Protein AF-A0A2M7H766-F1 (afdb_monomer_lite)

Secondary structure (DSSP, 8-state):
-HHHHHHHHHHHHTT-SEEE---TTBS-HHHHHHHHHHHHHHHHH-SSSSEEEEEEES-EEEESSSEEEESS-HHHHHHHHHHHHHHHHHHS--------TT-SSEEEEHHHHTT----SGGGHHHHHHHHHHHHHSSSSPPS-HHHHHH--EEEEEEESS---B----

Radius of gyration: 16.27 Å; chains: 1; bounding box: 44×31×42 Å

Foldseek 3Di:
DVVVVVQLVVCVVVVHQKDWFDDPQFPDVVQVVQLVVQQVVLVVVDQFSWEKEFEQECFAWDDDVHTDTDRDDPVLVVQQCVLQVVVCVVPVDRDSPRNRLQRSTMMTGSVNVVVADADDDSCRSNSRSVCCCAAQVPPDPHPDPSCNVRDYHYHYDYDPDGGYGDDDD

Sequence (169 aa):
SEAMVIGLLMAKVAKKEYVGFVDADNYFPGAVLEYVRNYAAGFSLAWSPYSMVRILWHYKPKISGGIYFKKWGRVSETTNKCLNDLIFSKTDFETDVIKTGNAGEHAISMKLAELLPYASGYAVEPGELVYLFESFSGILPEIDHEAVEKGIDLFQIETRNPHMHEERG

pLDDT: mean 90.68, std 10.85, range [50.31, 98.81]

Structure (mmCIF, N/CA/C/O backbone):
data_AF-A0A2M7H766-F1
#
_entry.id   AF-A0A2M7H766-F1
#
loop_
_atom_site.group_PDB
_atom_site.id
_atom_site.type_symbol
_atom_site.label_atom_id
_atom_site.label_alt_id
_atom_site.label_comp_id
_atom_site.label_asym_id
_atom_site.label_entity_id
_atom_site.label_seq_id
_atom_site.pdbx_PDB_ins_code
_atom_site.Cartn_x
_atom_site.Cartn_y
_atom_site.Cartn_z
_atom_site.occupancy
_atom_site.B_iso_or_equiv
_atom_site.auth_seq_id
_atom_site.auth_comp_id
_atom_site.auth_asym_id
_atom_site.auth_atom_id
_atom_site.pdbx_PDB_model_num
ATOM 1 N N . SER A 1 1 ? -1.859 -13.620 5.214 1.00 82.25 1 SER A N 1
ATOM 2 C CA . SER A 1 1 ? -1.288 -13.173 3.923 1.00 82.25 1 SER A CA 1
ATOM 3 C C . SER A 1 1 ? -1.388 -14.238 2.835 1.00 82.25 1 SER A C 1
ATOM 5 O O . SER A 1 1 ? -1.444 -13.915 1.658 1.00 82.25 1 SER A O 1
ATOM 7 N N . GLU A 1 2 ? -1.497 -15.510 3.197 1.00 91.94 2 GLU A N 1
ATOM 8 C CA . GLU A 1 2 ? -1.657 -16.669 2.319 1.00 91.94 2 GLU A CA 1
ATOM 9 C C . GLU A 1 2 ? -2.838 -16.503 1.350 1.00 91.94 2 GLU A C 1
ATOM 11 O O . GLU A 1 2 ? -2.703 -16.728 0.150 1.00 91.94 2 GLU A O 1
ATOM 16 N N . ALA A 1 3 ? -3.981 -16.019 1.849 1.00 91.06 3 ALA A N 1
ATOM 17 C CA . ALA A 1 3 ? -5.142 -15.712 1.016 1.00 91.06 3 ALA A CA 1
ATOM 18 C C . ALA A 1 3 ? -4.880 -14.565 0.021 1.00 91.06 3 ALA A C 1
ATOM 20 O O . ALA A 1 3 ? -5.377 -14.617 -1.102 1.00 91.06 3 ALA A O 1
ATOM 21 N N . MET A 1 4 ? -4.071 -13.564 0.397 1.00 93.38 4 MET A N 1
ATOM 22 C CA . MET A 1 4 ? -3.684 -12.478 -0.512 1.00 93.38 4 MET A CA 1
ATOM 23 C C . MET A 1 4 ? -2.826 -13.014 -1.656 1.00 93.38 4 MET A C 1
ATOM 25 O O . MET A 1 4 ? -3.080 -12.673 -2.806 1.00 93.38 4 MET A O 1
ATOM 29 N N . VAL A 1 5 ? -1.878 -13.914 -1.364 1.00 94.94 5 VAL A N 1
ATOM 30 C CA . VAL A 1 5 ? -1.047 -14.570 -2.388 1.00 94.94 5 VAL A CA 1
ATOM 31 C C . VAL A 1 5 ? -1.911 -15.383 -3.353 1.00 94.94 5 VAL A C 1
ATOM 33 O O . VAL A 1 5 ? -1.739 -15.284 -4.566 1.00 94.94 5 VAL A O 1
ATOM 36 N N . ILE A 1 6 ? -2.891 -16.140 -2.850 1.00 96.31 6 ILE A N 1
ATOM 37 C CA . ILE A 1 6 ? -3.844 -16.857 -3.712 1.00 96.31 6 ILE A CA 1
ATOM 38 C C . ILE A 1 6 ? -4.636 -15.864 -4.576 1.00 96.31 6 ILE A C 1
ATOM 40 O O . ILE A 1 6 ? -4.741 -16.057 -5.786 1.00 96.31 6 ILE A O 1
ATOM 44 N N . GLY A 1 7 ? -5.153 -14.783 -3.986 1.00 95.75 7 GLY A N 1
ATOM 45 C CA . GLY A 1 7 ? -5.869 -13.730 -4.712 1.00 95.75 7 GLY A CA 1
ATOM 46 C C . GLY A 1 7 ? -5.026 -13.089 -5.818 1.00 95.75 7 GLY A C 1
ATOM 47 O O . GLY A 1 7 ? -5.507 -12.915 -6.938 1.00 95.75 7 GLY A O 1
ATOM 48 N N . LEU A 1 8 ? -3.749 -12.825 -5.537 1.00 96.50 8 LEU A N 1
ATOM 49 C CA . LEU A 1 8 ? -2.778 -12.300 -6.492 1.00 96.50 8 LEU A CA 1
ATOM 50 C C . LEU A 1 8 ? -2.562 -13.259 -7.669 1.00 96.50 8 LEU A C 1
ATOM 52 O O . LEU A 1 8 ? -2.621 -12.847 -8.827 1.00 96.50 8 LEU A O 1
ATOM 56 N N . LEU A 1 9 ? -2.364 -14.551 -7.391 1.00 97.06 9 LEU A N 1
ATOM 57 C CA . LEU A 1 9 ? -2.204 -15.570 -8.431 1.00 97.06 9 LEU A CA 1
ATOM 58 C C . LEU A 1 9 ? -3.453 -15.670 -9.313 1.00 97.06 9 LEU A C 1
ATOM 60 O O . LEU A 1 9 ? -3.339 -15.751 -10.536 1.00 97.06 9 LEU A O 1
ATOM 64 N N . MET A 1 10 ? -4.646 -15.598 -8.718 1.00 97.88 10 MET A N 1
ATOM 65 C CA . MET A 1 10 ? -5.903 -15.585 -9.468 1.00 97.88 10 MET A CA 1
ATOM 66 C C . MET A 1 10 ? -6.031 -14.334 -10.349 1.00 97.88 10 MET A C 1
ATOM 68 O O . MET A 1 10 ? -6.421 -14.448 -11.514 1.00 97.88 10 MET A O 1
ATOM 72 N N . ALA A 1 11 ? -5.652 -13.156 -9.843 1.00 97.62 11 ALA A N 1
ATOM 73 C CA . ALA A 1 11 ? -5.624 -11.915 -10.620 1.00 97.62 11 ALA A CA 1
ATOM 74 C C . ALA A 1 11 ? -4.640 -12.002 -11.801 1.00 97.62 11 ALA A C 1
ATOM 76 O O . ALA A 1 11 ? -4.983 -11.611 -12.921 1.00 97.62 11 ALA A O 1
ATOM 77 N N . LYS A 1 12 ? -3.462 -12.601 -11.577 1.00 96.94 12 LYS A N 1
ATOM 78 C CA . LYS A 1 12 ? -2.448 -12.852 -12.610 1.00 96.94 12 LYS A CA 1
ATOM 79 C C . LYS A 1 12 ? -2.958 -13.794 -13.699 1.00 96.94 12 LYS A C 1
ATOM 81 O O . LYS A 1 12 ? -2.851 -13.478 -14.883 1.00 96.94 12 LYS A O 1
ATOM 86 N N . VAL A 1 13 ? -3.575 -14.919 -13.324 1.00 97.94 13 VAL A N 1
ATOM 87 C CA . VAL A 1 13 ? -4.190 -15.866 -14.278 1.00 97.94 13 VAL A CA 1
ATOM 88 C C . VAL A 1 13 ? -5.301 -15.187 -15.085 1.00 97.94 13 VAL A C 1
ATOM 90 O O . VAL A 1 13 ? -5.411 -15.398 -16.293 1.00 97.94 13 VAL A O 1
ATOM 93 N N . ALA A 1 14 ? -6.080 -14.313 -14.447 1.00 98.06 14 ALA A N 1
ATOM 94 C CA . ALA A 1 14 ? -7.112 -13.510 -15.095 1.00 98.06 14 ALA A CA 1
ATOM 95 C C . ALA A 1 14 ? -6.567 -12.307 -15.896 1.00 98.06 14 ALA A C 1
ATOM 97 O O . ALA A 1 14 ? -7.368 -11.519 -16.409 1.00 98.06 14 ALA A O 1
ATOM 98 N N . LYS A 1 15 ? -5.237 -12.164 -16.011 1.00 97.94 15 LYS A N 1
ATOM 99 C CA . LYS A 1 15 ? -4.534 -11.088 -16.730 1.00 97.94 15 LYS A CA 1
ATOM 100 C C . LYS A 1 15 ? -4.998 -9.692 -16.313 1.00 97.94 15 LYS A C 1
ATOM 102 O O . LYS A 1 15 ? -5.218 -8.823 -17.155 1.00 97.94 15 LYS A O 1
ATOM 107 N N . LYS A 1 16 ? -5.220 -9.493 -15.015 1.00 98.50 16 LYS A N 1
ATOM 108 C CA . LYS A 1 16 ? -5.497 -8.164 -14.464 1.00 98.50 16 LYS A CA 1
ATOM 109 C C . LYS A 1 16 ? -4.191 -7.400 -14.316 1.00 98.50 16 LYS A C 1
ATOM 111 O O . LYS A 1 16 ? -3.162 -8.001 -14.053 1.00 98.50 16 LYS A O 1
ATOM 116 N N . GLU A 1 17 ? -4.240 -6.088 -14.498 1.00 98.19 17 GLU A N 1
ATOM 117 C CA . GLU A 1 17 ? -3.072 -5.209 -14.337 1.00 98.19 17 GLU A CA 1
ATOM 118 C C . GLU A 1 17 ? -2.931 -4.699 -12.900 1.00 98.19 17 GLU A C 1
ATOM 120 O O . GLU A 1 17 ? -1.848 -4.295 -12.485 1.00 98.19 17 GLU A O 1
ATOM 125 N N . TYR A 1 18 ? -4.015 -4.768 -12.126 1.00 98.50 18 TYR A N 1
ATOM 126 C CA . TYR A 1 18 ? -4.101 -4.283 -10.756 1.00 98.50 18 TYR A CA 1
ATOM 127 C C . TYR A 1 18 ? -4.863 -5.288 -9.892 1.00 98.50 18 TYR A C 1
ATOM 129 O O . TYR A 1 18 ? -5.802 -5.940 -10.361 1.00 98.50 18 TYR A O 1
ATOM 137 N N . VAL A 1 19 ? -4.490 -5.365 -8.618 1.00 98.25 19 VAL A N 1
ATOM 138 C CA . VAL A 1 19 ? -5.197 -6.114 -7.577 1.00 98.25 19 VAL A CA 1
ATOM 139 C C . VAL A 1 19 ? -5.503 -5.175 -6.413 1.00 98.25 19 VAL A C 1
ATOM 141 O O . VAL A 1 19 ? -4.681 -4.335 -6.066 1.00 98.25 19 VAL A O 1
ATOM 144 N N . GLY A 1 20 ? -6.694 -5.285 -5.830 1.00 97.81 20 GLY A N 1
ATOM 145 C CA . GLY A 1 20 ? -7.104 -4.517 -4.656 1.00 97.81 20 GLY A CA 1
ATOM 146 C C . GLY A 1 20 ? -7.708 -5.436 -3.607 1.00 97.81 20 GLY A C 1
ATOM 147 O O . GLY A 1 20 ? -8.429 -6.374 -3.953 1.00 97.81 20 GLY A O 1
ATOM 148 N N . PHE A 1 21 ? -7.410 -5.162 -2.344 1.00 97.00 21 PHE A N 1
ATOM 149 C CA . PHE A 1 21 ? -7.881 -5.927 -1.198 1.00 97.00 21 PHE A CA 1
ATOM 150 C C . PHE A 1 21 ? -8.903 -5.099 -0.430 1.00 97.00 21 PHE A C 1
ATOM 152 O O . PHE A 1 21 ? -8.676 -3.928 -0.144 1.00 97.00 21 PHE A O 1
ATOM 159 N N . VAL A 1 22 ? -10.050 -5.704 -0.134 1.00 94.81 22 VAL A N 1
ATOM 160 C CA . VAL A 1 22 ? -11.123 -5.067 0.630 1.00 94.81 22 VAL A CA 1
ATOM 161 C C . VAL A 1 22 ? -11.598 -6.043 1.688 1.00 94.81 22 VAL A C 1
ATOM 163 O O . VAL A 1 22 ? -11.913 -7.192 1.366 1.00 94.81 22 VAL A O 1
ATOM 166 N N . ASP A 1 23 ? -11.681 -5.572 2.926 1.00 91.38 23 ASP A N 1
ATOM 167 C CA . ASP A 1 23 ? -12.189 -6.370 4.029 1.00 91.38 23 ASP A CA 1
ATOM 168 C C . ASP A 1 23 ? -13.698 -6.607 3.887 1.00 91.38 23 ASP A C 1
ATOM 170 O O . ASP A 1 23 ? -14.491 -5.708 3.585 1.00 91.38 23 ASP A O 1
ATOM 174 N N . ALA A 1 24 ? -14.097 -7.865 4.069 1.00 90.06 24 ALA A N 1
ATOM 175 C CA . ALA A 1 24 ? -15.467 -8.314 3.834 1.00 90.06 24 ALA A CA 1
ATOM 176 C C . ALA A 1 24 ? -16.428 -7.985 4.990 1.00 90.06 24 ALA A C 1
ATOM 178 O O . ALA A 1 24 ? -17.642 -8.068 4.816 1.00 90.06 24 ALA A O 1
ATOM 179 N N . ASP A 1 25 ? -15.907 -7.623 6.160 1.00 86.94 25 ASP A N 1
ATOM 180 C CA . ASP A 1 25 ? -16.662 -7.284 7.371 1.00 86.94 25 ASP A CA 1
ATOM 181 C C . ASP A 1 25 ? -17.029 -5.791 7.454 1.00 86.94 25 ASP A C 1
ATOM 183 O O . ASP A 1 25 ? -17.378 -5.280 8.520 1.00 86.94 25 ASP A O 1
ATOM 187 N N . ASN A 1 26 ? -17.007 -5.087 6.318 1.00 86.44 26 ASN A N 1
ATOM 188 C CA . ASN A 1 26 ? -17.438 -3.700 6.223 1.00 86.44 26 ASN A CA 1
ATOM 189 C C . ASN A 1 26 ? -18.967 -3.575 6.165 1.00 86.44 26 ASN A C 1
ATOM 191 O O . ASN A 1 26 ? -19.618 -4.071 5.244 1.00 86.44 26 ASN A O 1
ATOM 195 N N . TYR A 1 27 ? -19.546 -2.845 7.123 1.00 86.94 27 TYR A N 1
ATOM 196 C CA . TYR A 1 27 ? -20.997 -2.641 7.202 1.00 86.94 27 TYR A CA 1
ATOM 197 C C . TYR A 1 27 ? -21.560 -1.731 6.100 1.00 86.94 27 TYR A C 1
ATOM 199 O O . TYR A 1 27 ? -22.774 -1.717 5.884 1.00 86.94 27 TYR A O 1
ATOM 207 N N . PHE A 1 28 ? -20.716 -0.959 5.405 1.00 89.50 28 PHE A N 1
ATOM 208 C CA . PHE A 1 28 ? -21.155 0.057 4.448 1.00 89.50 28 PHE A CA 1
ATOM 209 C C . PHE A 1 28 ? -20.689 -0.259 3.019 1.00 89.50 28 PHE A C 1
ATOM 211 O O . PHE A 1 28 ? -19.560 0.068 2.647 1.00 89.50 28 PHE A O 1
ATOM 218 N N . PRO A 1 29 ? -21.577 -0.763 2.139 1.00 91.81 29 PRO A N 1
ATOM 219 C CA . PRO A 1 29 ? -21.246 -0.981 0.727 1.00 91.81 29 PRO A CA 1
ATOM 220 C C . PRO A 1 29 ? -20.779 0.293 0.002 1.00 91.81 29 PRO A C 1
ATOM 222 O O . PRO A 1 29 ? -19.969 0.232 -0.921 1.00 91.81 29 PRO A O 1
ATOM 225 N N . GLY A 1 30 ? -21.264 1.464 0.434 1.00 94.06 30 GLY A N 1
ATOM 226 C CA . GLY A 1 30 ? -20.822 2.760 -0.088 1.00 94.06 30 GLY A CA 1
ATOM 227 C C . GLY A 1 30 ? -19.348 3.061 0.199 1.00 94.06 30 GLY A C 1
ATOM 228 O O . GLY A 1 30 ? -18.682 3.652 -0.650 1.00 94.06 30 GLY A O 1
ATOM 229 N N . ALA A 1 31 ? -18.824 2.599 1.339 1.00 93.31 31 ALA A N 1
ATOM 230 C CA . ALA A 1 31 ? -17.409 2.718 1.668 1.00 93.31 31 ALA A CA 1
ATOM 231 C C . ALA A 1 31 ? -16.566 1.827 0.746 1.00 93.31 31 ALA A C 1
ATOM 233 O O . ALA A 1 31 ? -15.611 2.303 0.144 1.00 93.31 31 ALA A O 1
ATOM 234 N N . VAL A 1 32 ? -16.992 0.579 0.521 1.00 95.50 32 VAL A N 1
ATOM 235 C CA . VAL A 1 32 ? -16.329 -0.340 -0.422 1.00 95.50 32 VAL A CA 1
ATOM 236 C C . VAL A 1 32 ? -16.270 0.246 -1.837 1.00 95.50 32 VAL A C 1
ATOM 238 O O . VAL A 1 32 ? -15.216 0.231 -2.473 1.00 95.50 32 VAL A O 1
ATOM 241 N N . LEU A 1 33 ? -17.376 0.820 -2.326 1.00 97.06 33 LEU A N 1
ATOM 242 C CA . LEU A 1 33 ? -17.401 1.483 -3.633 1.00 97.06 33 LEU A CA 1
ATOM 243 C C . LEU A 1 33 ? -16.423 2.665 -3.698 1.00 97.06 33 LEU A C 1
ATOM 245 O O . LEU A 1 33 ? -15.773 2.869 -4.725 1.00 97.06 33 LEU A O 1
ATOM 249 N N . GLU A 1 34 ? -16.324 3.450 -2.626 1.00 97.62 34 GLU A N 1
ATOM 250 C CA . GLU A 1 34 ? -15.354 4.538 -2.534 1.00 97.62 34 GLU A CA 1
ATOM 251 C C . GLU A 1 34 ? -13.915 4.013 -2.572 1.00 97.62 34 GLU A C 1
ATOM 253 O O . GLU A 1 34 ? -13.112 4.539 -3.337 1.00 97.62 34 GLU A O 1
ATOM 258 N N . TYR A 1 35 ? -13.590 2.960 -1.817 1.00 97.38 35 TYR A N 1
ATOM 259 C CA . TYR A 1 35 ? -12.233 2.405 -1.768 1.00 97.38 35 TYR A CA 1
ATOM 260 C C . TYR A 1 35 ? -11.776 1.950 -3.155 1.00 97.38 35 TYR A C 1
ATOM 262 O O . TYR A 1 35 ? -10.708 2.343 -3.620 1.00 97.38 35 TYR A O 1
ATOM 270 N N . VAL A 1 36 ? -12.636 1.218 -3.871 1.00 98.19 36 VAL A N 1
ATOM 271 C CA . VAL A 1 36 ? -12.341 0.745 -5.231 1.00 98.19 36 VAL A CA 1
ATOM 272 C C . VAL A 1 36 ? -12.157 1.910 -6.209 1.00 98.19 36 VAL A C 1
ATOM 274 O O . VAL A 1 36 ? -11.267 1.873 -7.060 1.00 98.19 36 VAL A O 1
ATOM 277 N N . ARG A 1 37 ? -12.955 2.979 -6.082 1.00 98.50 37 ARG A N 1
ATOM 278 C CA . ARG A 1 37 ? -12.777 4.198 -6.890 1.00 98.50 37 ARG A CA 1
ATOM 279 C C . ARG A 1 37 ? -11.492 4.942 -6.540 1.00 98.50 37 ARG A C 1
ATOM 281 O O . ARG A 1 37 ? -10.843 5.454 -7.446 1.00 98.50 37 ARG A O 1
ATOM 288 N N . ASN A 1 38 ? -11.101 4.962 -5.270 1.00 98.38 38 ASN A N 1
ATOM 289 C CA . ASN A 1 38 ? -9.844 5.557 -4.829 1.00 98.38 38 ASN A CA 1
ATOM 290 C C . ASN A 1 38 ? -8.638 4.775 -5.360 1.00 98.38 38 ASN A C 1
ATOM 292 O O . ASN A 1 38 ? -7.676 5.400 -5.794 1.00 98.38 38 ASN A O 1
ATOM 296 N N . TYR A 1 39 ? -8.701 3.440 -5.429 1.00 98.69 39 TYR A N 1
ATOM 297 C CA . TYR A 1 39 ? -7.673 2.646 -6.114 1.00 98.69 39 TYR A CA 1
ATOM 298 C C . TYR A 1 39 ? -7.524 3.062 -7.571 1.00 98.69 39 TYR A C 1
ATOM 300 O O . TYR A 1 39 ? -6.426 3.395 -8.008 1.00 98.69 39 TYR A O 1
ATOM 308 N N . ALA A 1 40 ? -8.636 3.110 -8.308 1.00 98.56 40 ALA A N 1
ATOM 309 C CA . ALA A 1 40 ? -8.622 3.535 -9.703 1.00 98.56 40 ALA A CA 1
ATOM 310 C C . ALA A 1 40 ? -8.083 4.967 -9.863 1.00 98.56 40 ALA A C 1
ATOM 312 O O . ALA A 1 40 ? -7.305 5.227 -10.779 1.00 98.56 40 ALA A O 1
ATOM 313 N N . ALA A 1 41 ? -8.447 5.883 -8.960 1.00 98.56 41 ALA A N 1
ATOM 314 C CA . ALA A 1 41 ? -7.937 7.250 -8.955 1.00 98.56 41 ALA A CA 1
ATOM 315 C C . ALA A 1 41 ? -6.420 7.296 -8.720 1.00 98.56 41 ALA A C 1
ATOM 317 O O . ALA A 1 41 ? -5.720 7.969 -9.470 1.00 98.56 41 ALA A O 1
ATOM 318 N N . GLY A 1 42 ? -5.902 6.549 -7.740 1.00 98.50 42 GLY A N 1
ATOM 319 C CA . GLY A 1 42 ? -4.465 6.475 -7.472 1.00 98.50 42 GLY A CA 1
ATOM 320 C C . GLY A 1 42 ? -3.682 5.904 -8.655 1.00 9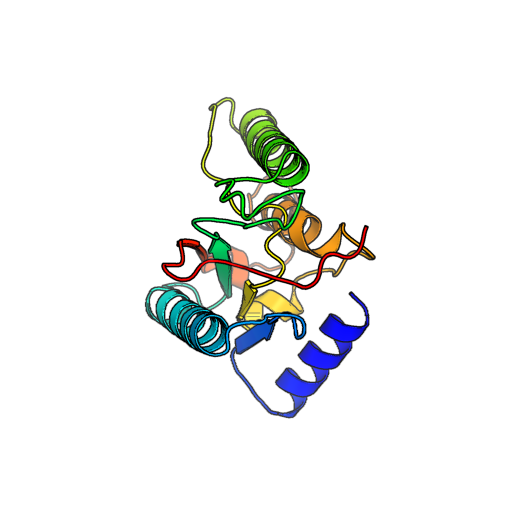8.50 42 GLY A C 1
ATOM 321 O O . GLY A 1 42 ? -2.718 6.518 -9.094 1.00 98.50 42 GLY A O 1
ATOM 322 N N . PHE A 1 43 ? -4.148 4.807 -9.259 1.00 98.62 43 PHE A N 1
ATOM 323 C CA . PHE A 1 43 ? -3.508 4.256 -10.460 1.00 98.62 43 PHE A CA 1
ATOM 324 C C . PHE A 1 43 ? -3.594 5.184 -11.675 1.00 98.62 43 PHE A C 1
ATOM 326 O O . PHE A 1 43 ? -2.675 5.204 -12.483 1.00 98.62 43 PHE A O 1
ATOM 333 N N . SER A 1 44 ? -4.657 5.983 -11.794 1.00 98.38 44 SER A N 1
ATOM 334 C CA . SER A 1 44 ? -4.780 6.980 -12.869 1.00 98.38 44 SER A CA 1
ATOM 335 C C . SER A 1 44 ? -3.843 8.179 -12.682 1.00 98.38 44 SER A C 1
ATOM 337 O O . SER A 1 44 ? -3.553 8.879 -13.648 1.00 98.38 44 SER A O 1
ATOM 339 N N . LEU A 1 45 ? -3.406 8.442 -11.447 1.00 98.19 45 LEU A N 1
ATOM 340 C CA . LEU A 1 45 ? -2.435 9.486 -11.107 1.00 98.19 45 LEU A CA 1
ATOM 341 C C . LEU A 1 45 ? -0.987 8.978 -11.121 1.00 98.19 45 LEU A C 1
ATOM 343 O O . LEU A 1 45 ? -0.069 9.795 -11.042 1.00 98.19 45 LEU A O 1
ATOM 347 N N . ALA A 1 46 ? -0.783 7.660 -11.188 1.00 98.06 46 ALA A N 1
ATOM 348 C CA . ALA A 1 46 ? 0.535 7.047 -11.213 1.00 98.06 46 ALA A CA 1
ATOM 349 C C . ALA A 1 46 ? 1.263 7.363 -12.527 1.00 98.06 46 ALA A C 1
ATOM 351 O O . ALA A 1 46 ? 0.706 7.244 -13.618 1.00 98.06 46 ALA A O 1
ATOM 352 N N . TRP A 1 47 ? 2.529 7.740 -12.403 1.00 96.88 47 TRP A N 1
ATOM 353 C CA . TRP A 1 47 ? 3.464 7.941 -13.507 1.00 96.88 47 TRP A CA 1
ATOM 354 C C . TRP A 1 47 ? 4.292 6.678 -13.746 1.00 96.88 47 TRP A C 1
ATOM 356 O O . TRP A 1 47 ? 4.705 6.407 -14.874 1.00 96.88 47 TRP A O 1
ATOM 366 N N . SER A 1 48 ? 4.504 5.892 -12.690 1.00 97.81 48 SER A N 1
ATOM 367 C CA . SER A 1 48 ? 5.175 4.605 -12.742 1.00 97.81 48 SER A CA 1
ATOM 368 C C . SER A 1 48 ? 4.188 3.447 -12.941 1.00 97.81 48 SER A C 1
ATOM 370 O O . SER A 1 48 ? 3.119 3.408 -12.319 1.00 97.81 48 SER A O 1
ATOM 372 N N . PRO A 1 49 ? 4.556 2.426 -13.741 1.00 97.75 49 PRO A N 1
ATOM 373 C CA . PRO A 1 49 ? 3.809 1.177 -13.788 1.00 97.75 49 PRO A CA 1
ATOM 374 C C . PRO A 1 49 ? 3.941 0.352 -12.494 1.00 97.75 49 PRO A C 1
ATOM 376 O O . PRO A 1 49 ? 3.206 -0.621 -12.329 1.00 97.75 49 PRO A O 1
ATOM 379 N N . TYR A 1 50 ? 4.852 0.730 -11.591 1.00 98.44 50 TYR A N 1
ATOM 380 C CA . TYR A 1 50 ? 5.016 0.158 -10.262 1.00 98.44 50 TYR A CA 1
ATOM 381 C C . TYR A 1 50 ? 4.373 1.087 -9.237 1.00 98.44 50 TYR A C 1
ATOM 383 O O . TYR A 1 50 ? 4.972 2.047 -8.757 1.00 98.44 50 TYR A O 1
ATOM 391 N N . SER A 1 51 ? 3.116 0.814 -8.923 1.00 98.56 51 SER A N 1
ATOM 392 C CA . SER A 1 51 ? 2.324 1.668 -8.044 1.00 98.56 51 SER A CA 1
ATOM 393 C C . SER A 1 51 ? 1.542 0.886 -7.000 1.00 98.56 51 SER A C 1
ATOM 395 O O . SER A 1 51 ? 1.160 -0.275 -7.208 1.00 98.56 51 SER A O 1
ATOM 397 N N . MET A 1 52 ? 1.304 1.550 -5.872 1.00 98.75 52 MET A N 1
ATOM 398 C CA . MET A 1 52 ? 0.505 1.075 -4.750 1.00 98.75 52 MET A CA 1
ATOM 399 C C . MET A 1 52 ? -0.385 2.208 -4.235 1.00 98.75 52 MET A C 1
ATOM 401 O O . MET A 1 52 ? 0.060 3.339 -4.054 1.00 98.75 52 MET A O 1
ATOM 405 N N . VAL A 1 53 ? -1.646 1.894 -3.956 1.00 98.81 53 VAL A N 1
ATOM 406 C CA . VAL A 1 53 ? -2.631 2.817 -3.391 1.00 98.81 53 VAL A CA 1
ATOM 407 C C . VAL A 1 53 ? -3.097 2.273 -2.052 1.00 98.81 53 VAL A C 1
ATOM 409 O O . VAL A 1 53 ? -3.658 1.185 -1.989 1.00 98.81 53 VAL A O 1
ATOM 412 N N . ARG A 1 54 ? -2.898 3.030 -0.977 1.00 98.38 54 ARG A N 1
ATOM 413 C CA . ARG A 1 54 ? -3.268 2.649 0.389 1.00 98.38 54 ARG A CA 1
ATOM 414 C C . ARG A 1 54 ? -4.377 3.564 0.883 1.00 98.38 54 ARG A C 1
ATOM 416 O O . ARG A 1 54 ? -4.259 4.791 0.802 1.00 98.38 54 ARG A O 1
ATOM 423 N N . ILE A 1 55 ? -5.462 2.979 1.377 1.00 96.75 55 ILE A N 1
ATOM 424 C CA . ILE A 1 55 ? -6.553 3.759 1.950 1.00 96.75 55 ILE A CA 1
ATOM 425 C C . ILE A 1 55 ? -6.141 4.262 3.331 1.00 96.75 55 ILE A C 1
ATOM 427 O O . ILE A 1 55 ? -5.684 3.510 4.191 1.00 96.75 55 ILE A O 1
ATOM 431 N N . LEU A 1 56 ? -6.333 5.560 3.536 1.00 91.12 56 LEU A N 1
ATOM 432 C CA . LEU A 1 56 ? -6.300 6.199 4.838 1.00 91.12 56 LEU A CA 1
ATOM 433 C C . LEU A 1 56 ? -7.742 6.501 5.241 1.00 91.12 56 LEU A C 1
ATOM 435 O O . LEU A 1 56 ? -8.474 7.168 4.516 1.00 91.12 56 LEU A O 1
ATOM 439 N N . TRP A 1 57 ? -8.181 6.030 6.398 1.00 84.25 57 TRP A N 1
ATOM 440 C CA . TRP A 1 57 ? -9.549 6.301 6.832 1.00 84.25 57 TRP A CA 1
ATOM 441 C C . TRP A 1 57 ? -9.607 7.607 7.615 1.00 84.25 57 TRP A C 1
ATOM 443 O O . TRP A 1 57 ? -8.825 7.818 8.541 1.00 84.25 57 TRP A O 1
ATOM 453 N N . HIS A 1 58 ? -10.573 8.463 7.283 1.00 71.00 58 HIS A N 1
ATOM 454 C CA . HIS A 1 58 ? -10.785 9.708 8.021 1.00 71.00 58 HIS A CA 1
ATOM 455 C C . HIS A 1 58 ? -11.256 9.449 9.458 1.00 71.00 58 HIS A C 1
ATOM 457 O O . HIS A 1 58 ? -10.858 10.150 10.383 1.00 71.00 58 HIS A O 1
ATOM 463 N N . TYR A 1 59 ? -12.057 8.401 9.664 1.00 71.62 59 TYR A N 1
ATOM 464 C CA . TYR A 1 59 ? -12.443 7.921 10.988 1.00 71.62 59 TYR A CA 1
ATOM 465 C C . TYR A 1 59 ? -12.546 6.395 10.997 1.00 71.62 59 TYR A C 1
ATOM 467 O O . TYR A 1 59 ? -13.114 5.804 10.074 1.00 71.62 59 TYR A O 1
ATOM 475 N N . LYS A 1 60 ? -12.072 5.776 12.084 1.00 71.56 60 LYS A N 1
ATOM 476 C CA . LYS A 1 60 ? -12.282 4.358 12.409 1.00 71.56 60 LYS A CA 1
ATOM 477 C C . LYS A 1 60 ? -13.210 4.263 13.626 1.00 71.56 60 LYS A C 1
ATOM 479 O O . LYS A 1 60 ? -12.719 4.218 14.761 1.00 71.56 60 LYS A O 1
ATOM 484 N N . PRO A 1 61 ? -14.541 4.365 13.430 1.00 65.62 61 PRO A N 1
ATOM 485 C CA . PRO A 1 61 ? -15.493 4.297 14.527 1.00 65.62 61 PRO A CA 1
ATOM 486 C C . PRO A 1 61 ? -15.402 2.972 15.289 1.00 65.62 61 PRO A C 1
ATOM 488 O O . PRO A 1 61 ? -15.140 1.923 14.705 1.00 65.62 61 PRO A O 1
ATOM 491 N N . LYS A 1 62 ? -15.641 3.040 16.600 1.00 67.00 62 LYS A N 1
ATOM 492 C CA . LYS A 1 62 ? -15.751 1.883 17.501 1.00 67.00 62 LYS A CA 1
ATOM 493 C C . LYS A 1 62 ? -17.077 1.913 18.253 1.00 67.00 62 LYS A C 1
ATOM 495 O O . LYS A 1 62 ? -17.563 3.005 18.570 1.00 67.00 62 LYS A O 1
ATOM 500 N N . ILE A 1 63 ? -17.632 0.738 18.554 1.00 63.16 63 ILE A N 1
ATOM 501 C CA . ILE A 1 63 ? -18.856 0.603 19.356 1.00 63.16 63 ILE A CA 1
ATOM 502 C C . ILE A 1 63 ? -18.440 0.222 20.780 1.00 63.16 63 ILE A C 1
ATOM 504 O O . ILE A 1 63 ? -18.332 -0.947 21.122 1.00 63.16 63 ILE A O 1
ATOM 508 N N . SER A 1 64 ? -18.219 1.215 21.642 1.00 59.53 64 SER A N 1
ATOM 509 C CA . SER A 1 64 ? -17.876 0.974 23.051 1.00 59.53 64 SER A CA 1
ATOM 510 C C . SER A 1 64 ? -18.669 1.920 23.946 1.00 59.53 64 SER A C 1
ATOM 512 O O . SER A 1 64 ? -18.321 3.089 24.096 1.00 59.53 64 SER A O 1
ATOM 514 N N . GLY A 1 65 ? -19.809 1.446 24.465 1.00 57.16 65 GLY A N 1
ATOM 515 C CA . GLY A 1 65 ? -20.752 2.265 25.248 1.00 57.16 65 GLY A CA 1
ATOM 516 C C . GLY A 1 65 ? -21.434 3.408 24.468 1.00 57.16 65 GLY A C 1
ATOM 517 O O . GLY A 1 65 ? -22.173 4.190 25.058 1.00 57.16 65 GLY A O 1
ATOM 518 N N . GLY A 1 66 ? -21.185 3.504 23.156 1.00 66.56 66 GLY A N 1
ATOM 519 C CA . GLY A 1 66 ? -21.630 4.536 22.215 1.00 66.56 66 GLY A CA 1
ATOM 520 C C . GLY A 1 66 ? -20.808 4.464 20.915 1.00 66.56 66 GLY A C 1
ATOM 521 O O . GLY A 1 66 ? -19.866 3.673 20.833 1.00 66.56 66 GLY A O 1
ATOM 522 N N . ILE A 1 67 ? -21.147 5.269 19.898 1.00 64.06 67 ILE A N 1
ATOM 523 C CA . ILE A 1 67 ? -20.351 5.373 18.659 1.00 64.06 67 ILE A CA 1
ATOM 524 C C . ILE A 1 67 ? -19.300 6.470 18.849 1.00 64.06 67 ILE A C 1
ATOM 526 O O . ILE A 1 67 ? -19.643 7.648 18.947 1.00 64.06 67 ILE A O 1
ATOM 530 N N . TYR A 1 68 ? -18.021 6.093 18.890 1.00 66.88 68 TYR A N 1
ATOM 531 C CA . TYR A 1 68 ? -16.912 7.044 18.996 1.00 66.88 68 TYR A CA 1
ATOM 532 C C . TYR A 1 68 ? -16.094 7.061 17.702 1.00 66.88 68 TYR A C 1
ATOM 534 O O . TYR A 1 68 ? -15.560 6.033 17.292 1.00 66.88 68 TYR A O 1
ATOM 542 N N . PHE A 1 69 ? -15.930 8.238 17.094 1.00 65.69 69 PHE A N 1
ATOM 543 C CA . PHE A 1 69 ? -15.174 8.435 15.852 1.00 65.69 69 PHE A CA 1
ATOM 544 C C . PHE A 1 69 ? -13.731 8.860 16.154 1.00 65.69 69 PHE A C 1
ATOM 546 O O . PHE A 1 69 ? -13.399 10.045 16.130 1.00 65.69 69 PHE A O 1
ATOM 553 N N . LYS A 1 70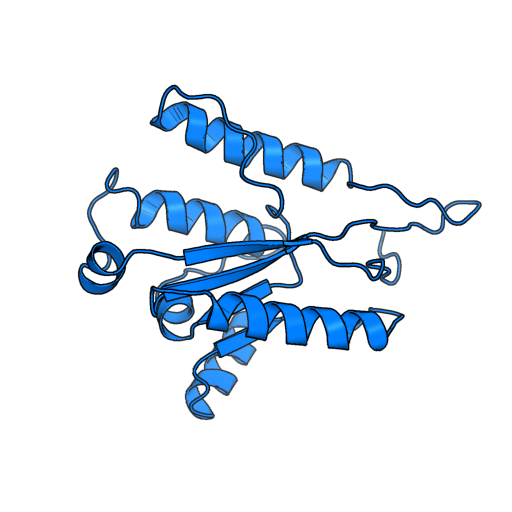 ? -12.845 7.900 16.462 1.00 65.38 70 LYS A N 1
ATOM 554 C CA . LYS A 1 70 ? -11.402 8.198 16.507 1.00 65.38 70 LYS A CA 1
ATOM 555 C C . LYS A 1 70 ? -10.886 8.347 15.087 1.00 65.38 70 LYS A C 1
ATOM 557 O O . LYS A 1 70 ? -11.190 7.525 14.225 1.00 65.38 70 LYS A O 1
ATOM 562 N N . LYS A 1 71 ? -10.061 9.370 14.874 1.00 59.19 71 LYS A N 1
ATOM 563 C CA . LYS A 1 71 ? -9.341 9.547 13.614 1.00 59.19 71 LYS A CA 1
ATOM 564 C C . LYS A 1 71 ? -8.306 8.417 13.425 1.00 59.19 71 LYS A C 1
ATOM 566 O O . LYS A 1 71 ? -8.162 7.906 12.327 1.00 59.19 71 LYS A O 1
ATOM 571 N N . TRP A 1 72 ? -7.634 7.986 14.501 1.00 60.00 72 TR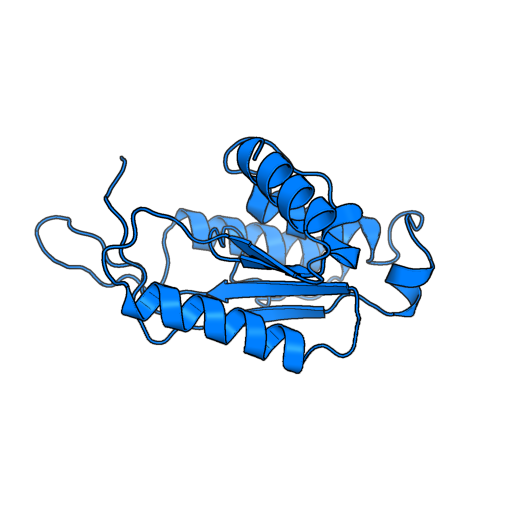P A N 1
ATOM 572 C CA . TRP A 1 72 ? -6.579 6.960 14.465 1.00 60.00 72 TRP A CA 1
ATOM 573 C C . TRP A 1 72 ? -6.718 5.977 15.632 1.00 60.00 72 TRP A C 1
ATOM 575 O O . TRP A 1 72 ? -7.170 6.332 16.725 1.00 60.00 72 TRP A O 1
ATOM 585 N N . GLY A 1 73 ? -6.328 4.722 15.406 1.00 68.12 73 GLY A N 1
ATOM 586 C CA . GLY A 1 73 ? -6.131 3.745 16.476 1.00 68.12 73 GLY A CA 1
ATOM 587 C C . GLY A 1 73 ? -4.724 3.860 17.072 1.00 68.12 73 GLY A C 1
ATOM 588 O O . GLY A 1 73 ? -3.773 4.124 16.344 1.00 68.12 73 GLY A O 1
ATOM 589 N N . ARG A 1 74 ? -4.572 3.581 18.376 1.00 67.19 74 ARG A N 1
ATOM 590 C CA . ARG A 1 74 ? -3.277 3.620 19.096 1.00 67.19 74 ARG A CA 1
ATOM 591 C C . ARG A 1 74 ? -2.170 2.810 18.401 1.00 67.19 74 ARG A C 1
ATOM 593 O O . ARG A 1 74 ? -1.018 3.234 18.367 1.00 67.19 74 ARG A O 1
ATOM 600 N N . VAL A 1 75 ? -2.520 1.643 17.855 1.00 80.69 75 VAL A N 1
ATOM 601 C CA . VAL A 1 75 ? -1.573 0.776 17.132 1.00 80.69 75 VAL A CA 1
ATOM 602 C C . VAL A 1 75 ? -1.147 1.425 15.816 1.00 80.69 75 VAL A C 1
ATOM 604 O O . VAL A 1 75 ? 0.044 1.505 15.550 1.00 80.69 75 VAL A O 1
ATOM 607 N N . SER A 1 76 ? -2.085 1.973 15.038 1.00 82.88 76 SER A N 1
ATOM 608 C CA . SER A 1 76 ? -1.776 2.676 13.786 1.00 82.88 76 SER A CA 1
ATOM 609 C C . SER A 1 76 ? -0.887 3.900 14.005 1.00 82.88 76 SER A C 1
ATOM 611 O O . SER A 1 76 ? 0.051 4.098 13.244 1.00 82.88 76 SER A O 1
ATOM 613 N N . GLU A 1 77 ? -1.125 4.692 15.056 1.00 86.31 77 GLU A N 1
ATOM 614 C CA . GLU A 1 77 ? -0.239 5.812 15.420 1.00 86.31 77 GLU A CA 1
ATOM 615 C C . GLU A 1 77 ? 1.189 5.334 15.703 1.00 86.31 77 GLU A C 1
ATOM 617 O O . GLU A 1 77 ? 2.147 5.919 15.205 1.00 86.31 77 GLU A O 1
ATOM 622 N N . THR A 1 78 ? 1.328 4.233 16.446 1.00 92.56 78 THR A N 1
ATOM 623 C CA . THR A 1 78 ? 2.639 3.669 16.790 1.00 92.56 78 THR A CA 1
ATOM 624 C C . THR A 1 78 ? 3.353 3.130 15.551 1.00 92.56 78 THR A C 1
ATOM 626 O O . THR A 1 78 ? 4.503 3.486 15.321 1.00 92.56 78 THR A O 1
ATOM 629 N N . THR A 1 79 ? 2.680 2.330 14.716 1.00 95.00 79 THR A N 1
ATOM 630 C CA . THR A 1 79 ? 3.278 1.783 13.488 1.00 95.00 79 THR A CA 1
ATOM 631 C C . THR A 1 79 ? 3.711 2.895 12.535 1.00 95.00 79 THR A C 1
ATOM 633 O O . THR A 1 79 ? 4.826 2.861 12.021 1.00 95.00 79 THR A O 1
ATOM 636 N N . ASN A 1 80 ? 2.865 3.909 12.332 1.00 95.50 80 ASN A N 1
ATOM 637 C CA . ASN A 1 80 ? 3.196 5.055 11.488 1.00 95.50 80 ASN A CA 1
ATOM 638 C C . ASN A 1 80 ? 4.403 5.820 12.036 1.00 95.50 80 ASN A C 1
ATOM 640 O O . ASN A 1 80 ? 5.314 6.136 11.274 1.00 95.50 80 ASN A O 1
ATOM 644 N N . LYS A 1 81 ? 4.463 6.054 13.352 1.00 95.88 81 LYS A N 1
ATOM 645 C CA . LYS A 1 81 ? 5.642 6.649 13.985 1.00 95.88 81 LYS A CA 1
ATOM 646 C C . LYS A 1 81 ? 6.897 5.811 13.731 1.00 95.88 81 LYS A C 1
ATOM 648 O O . LYS A 1 81 ? 7.884 6.362 13.269 1.00 95.88 81 LYS A O 1
ATOM 653 N N . CYS A 1 82 ? 6.854 4.497 13.953 1.00 97.00 82 CYS A N 1
ATOM 654 C CA . CYS A 1 82 ? 8.008 3.624 13.724 1.00 97.00 82 CYS A CA 1
ATOM 655 C C . CYS A 1 82 ? 8.495 3.646 12.266 1.00 97.00 82 CYS A C 1
ATOM 657 O O . CYS A 1 82 ? 9.699 3.658 12.033 1.00 97.00 82 CYS A O 1
ATOM 659 N N . LEU A 1 83 ? 7.585 3.675 11.287 1.00 97.62 83 LEU A N 1
ATOM 660 C CA . LEU A 1 83 ? 7.950 3.743 9.867 1.00 97.62 83 LEU A CA 1
ATOM 661 C C . LEU A 1 83 ? 8.572 5.095 9.492 1.00 97.62 83 LEU A C 1
ATOM 663 O O . LEU A 1 83 ? 9.530 5.135 8.727 1.00 97.62 83 LEU A O 1
ATOM 667 N N . ASN A 1 84 ? 8.071 6.200 10.047 1.00 97.94 84 ASN A N 1
ATOM 668 C CA . ASN A 1 84 ? 8.685 7.511 9.835 1.00 97.94 84 ASN A CA 1
ATOM 669 C C . ASN A 1 84 ? 10.035 7.639 10.567 1.00 97.94 84 ASN A C 1
ATOM 671 O O . ASN A 1 84 ? 10.986 8.155 9.986 1.00 97.94 84 ASN A O 1
ATOM 675 N N . ASP A 1 85 ? 10.155 7.103 11.788 1.00 97.44 85 ASP A N 1
ATOM 676 C CA . ASP A 1 85 ? 11.418 7.034 12.536 1.00 97.44 85 ASP A CA 1
ATOM 677 C C . ASP A 1 85 ? 12.459 6.175 11.771 1.00 97.44 85 ASP A C 1
ATOM 679 O O . ASP A 1 85 ? 13.651 6.486 11.776 1.00 97.44 85 ASP A O 1
ATOM 683 N N . LEU A 1 86 ? 12.023 5.133 11.045 1.00 95.94 86 LEU A N 1
ATOM 684 C CA . LEU A 1 86 ? 12.883 4.349 10.147 1.00 95.94 86 LEU A CA 1
ATOM 685 C C . LEU A 1 86 ? 13.413 5.197 8.980 1.00 95.94 86 LEU A C 1
ATOM 687 O O . LEU A 1 86 ? 14.616 5.165 8.719 1.00 95.94 86 LEU A O 1
ATOM 691 N N . ILE A 1 87 ? 12.557 5.979 8.314 1.00 95.62 87 ILE A N 1
ATOM 692 C CA . ILE A 1 87 ? 12.981 6.903 7.245 1.00 95.62 87 ILE A CA 1
ATOM 693 C C . ILE A 1 87 ? 13.964 7.938 7.800 1.00 95.62 87 ILE A C 1
ATOM 695 O O . ILE A 1 87 ? 15.026 8.160 7.214 1.00 95.62 87 ILE A O 1
ATOM 699 N N . PHE A 1 88 ? 13.655 8.524 8.958 1.00 95.44 88 PHE A N 1
ATOM 700 C CA . PHE A 1 88 ? 14.546 9.452 9.652 1.00 95.44 88 PHE A CA 1
ATOM 701 C C . PHE A 1 88 ? 15.923 8.825 9.902 1.00 95.44 88 PHE A C 1
ATOM 703 O O . PHE A 1 88 ? 16.931 9.425 9.548 1.00 95.44 88 PHE A O 1
ATOM 710 N N . SER A 1 89 ? 15.981 7.578 10.386 1.00 95.06 89 SER A N 1
ATOM 711 C CA . SER A 1 89 ? 17.248 6.883 10.679 1.00 95.06 89 SER A CA 1
ATOM 712 C C . SER A 1 89 ? 18.178 6.690 9.472 1.00 95.06 89 SER A C 1
ATOM 714 O O . SER A 1 89 ? 19.342 6.324 9.646 1.00 95.06 89 SER A O 1
ATOM 716 N N . LYS A 1 90 ? 17.660 6.869 8.249 1.00 93.94 90 LYS A N 1
ATOM 717 C CA . LYS A 1 90 ? 18.408 6.732 6.992 1.00 93.94 90 LYS A CA 1
ATOM 718 C C . LYS A 1 90 ? 18.608 8.045 6.247 1.00 93.94 90 LYS A C 1
ATOM 720 O O . LYS A 1 90 ? 19.458 8.095 5.366 1.00 93.94 90 LYS A O 1
ATOM 725 N N . THR A 1 91 ? 17.829 9.073 6.569 1.00 92.88 91 THR A N 1
ATOM 726 C CA . THR A 1 91 ? 17.839 10.356 5.852 1.00 92.88 91 THR A CA 1
ATOM 727 C C . THR A 1 91 ? 18.328 11.520 6.707 1.00 92.88 91 THR A C 1
ATOM 729 O O . THR A 1 91 ? 18.671 12.551 6.145 1.00 92.88 91 THR A O 1
ATOM 732 N N . ASP A 1 92 ? 18.347 11.376 8.037 1.00 92.56 92 ASP A N 1
ATOM 733 C CA . ASP A 1 92 ? 18.561 12.446 9.022 1.00 92.56 92 ASP A CA 1
ATOM 734 C C . ASP A 1 92 ? 17.517 13.586 8.957 1.00 92.56 92 ASP A C 1
ATOM 736 O O . ASP A 1 92 ? 17.684 14.632 9.587 1.00 92.56 92 ASP A O 1
ATOM 740 N N . PHE A 1 93 ? 16.398 13.380 8.247 1.00 93.94 93 PHE A N 1
ATOM 741 C CA . PHE A 1 93 ? 15.276 14.319 8.166 1.00 93.94 93 PHE A CA 1
ATOM 742 C C . PHE A 1 93 ? 14.030 13.733 8.821 1.00 93.94 93 PHE A C 1
ATOM 744 O O . PHE A 1 93 ? 13.543 12.668 8.437 1.00 93.94 93 PHE A O 1
ATOM 751 N N . GLU A 1 94 ? 13.505 14.432 9.828 1.00 93.94 94 GLU A N 1
ATOM 752 C CA . GLU A 1 94 ? 12.238 14.048 10.444 1.00 93.94 94 GLU A CA 1
ATOM 753 C C . GLU A 1 94 ? 11.109 14.131 9.414 1.00 93.94 94 GLU A C 1
ATOM 755 O O . GLU A 1 94 ? 11.036 15.052 8.597 1.00 93.94 94 GLU A O 1
ATOM 760 N N . THR A 1 95 ? 10.210 13.154 9.461 1.00 94.81 95 THR A N 1
ATOM 761 C CA . THR A 1 95 ? 9.077 13.080 8.549 1.00 94.81 95 THR A CA 1
ATOM 762 C C . THR A 1 95 ? 7.845 12.562 9.267 1.00 94.81 95 THR A C 1
ATOM 764 O O . THR A 1 95 ? 7.917 11.913 10.307 1.00 94.81 95 THR A O 1
ATOM 767 N N . ASP A 1 96 ? 6.695 12.877 8.694 1.00 95.00 96 ASP A N 1
ATOM 768 C CA . ASP A 1 96 ? 5.394 12.377 9.117 1.00 95.00 96 ASP A CA 1
ATOM 769 C C . ASP A 1 96 ? 4.579 11.954 7.883 1.00 95.00 96 ASP A C 1
ATOM 771 O O . ASP A 1 96 ? 3.358 12.099 7.823 1.00 95.00 96 ASP A O 1
ATOM 775 N N . VAL A 1 97 ? 5.279 11.491 6.840 1.00 96.62 97 VAL A N 1
ATOM 776 C CA . VAL A 1 97 ? 4.695 11.159 5.538 1.00 96.62 97 VAL A CA 1
ATOM 777 C C . VAL A 1 97 ? 3.883 9.868 5.592 1.00 96.62 97 VAL A C 1
ATOM 779 O O . VAL A 1 97 ? 2.829 9.786 4.962 1.00 96.62 97 VAL A O 1
ATOM 782 N N . ILE A 1 98 ? 4.314 8.859 6.356 1.00 97.12 98 ILE A N 1
ATOM 783 C CA . ILE A 1 98 ? 3.614 7.571 6.418 1.00 97.12 98 ILE A CA 1
ATOM 784 C C . ILE A 1 98 ? 2.449 7.642 7.397 1.00 97.12 98 ILE A C 1
ATOM 786 O O . ILE A 1 98 ? 2.627 7.842 8.598 1.00 97.12 98 ILE A O 1
ATOM 790 N N . LYS A 1 99 ? 1.244 7.449 6.860 1.00 95.94 99 LYS A N 1
ATOM 791 C CA . LYS A 1 99 ? -0.037 7.445 7.577 1.00 95.94 99 LYS A CA 1
ATOM 792 C C . LYS A 1 99 ? -0.787 6.114 7.461 1.00 95.94 99 LYS A C 1
ATOM 794 O O . LYS A 1 99 ? -1.774 5.902 8.161 1.00 95.94 99 LYS A O 1
ATOM 799 N N . THR A 1 100 ? -0.309 5.207 6.614 1.00 96.31 100 THR A N 1
ATOM 800 C CA . THR A 1 100 ? -1.004 3.980 6.188 1.00 96.31 100 THR A CA 1
ATOM 801 C C . THR A 1 100 ? -0.228 2.699 6.519 1.00 96.31 100 THR A C 1
ATOM 803 O O . THR A 1 100 ? -0.296 1.711 5.786 1.00 96.31 100 THR A O 1
ATOM 806 N N . GLY A 1 101 ? 0.508 2.684 7.634 1.00 95.06 101 GLY A N 1
ATOM 807 C CA . GLY A 1 101 ? 1.320 1.541 8.061 1.00 95.06 101 GLY A CA 1
ATOM 808 C C . GLY A 1 101 ? 0.541 0.225 8.148 1.00 95.06 101 GLY A C 1
ATOM 809 O O . GLY A 1 101 ? 1.045 -0.796 7.709 1.00 95.06 101 GLY A O 1
ATOM 810 N N . ASN A 1 102 ? -0.714 0.273 8.609 1.00 93.56 102 ASN A N 1
ATOM 811 C CA . ASN A 1 102 ? -1.607 -0.889 8.731 1.00 93.56 102 ASN A CA 1
ATOM 812 C C . ASN A 1 102 ? -2.836 -0.772 7.805 1.00 93.56 102 ASN A C 1
ATOM 814 O O . ASN A 1 102 ? -3.967 -0.970 8.252 1.00 93.56 102 ASN A O 1
ATOM 818 N N . ALA A 1 103 ? -2.653 -0.324 6.560 1.00 93.25 103 ALA A N 1
ATOM 819 C CA . ALA A 1 103 ? -3.762 -0.172 5.617 1.00 93.25 103 ALA A CA 1
ATOM 820 C C . ALA A 1 103 ? -4.183 -1.527 5.029 1.00 93.25 103 ALA A C 1
ATOM 822 O O . ALA A 1 103 ? -3.648 -1.951 4.005 1.00 93.25 103 ALA A O 1
ATOM 823 N N . GLY A 1 104 ? -5.158 -2.175 5.677 1.00 91.75 104 GLY A N 1
ATOM 824 C CA . GLY A 1 104 ? -5.772 -3.413 5.184 1.00 91.75 104 GLY A CA 1
ATOM 825 C C . GLY A 1 104 ? -6.373 -3.223 3.790 1.00 91.75 104 GLY A C 1
ATOM 826 O O . GLY A 1 104 ? -6.049 -3.964 2.864 1.00 91.75 104 GLY A O 1
ATOM 827 N N . GLU A 1 105 ? -7.137 -2.143 3.587 1.00 95.88 105 GLU A N 1
ATOM 828 C CA . GLU A 1 105 ? -7.573 -1.740 2.252 1.00 95.88 105 GLU A CA 1
ATOM 829 C C . GLU A 1 105 ? -6.464 -1.030 1.475 1.00 95.88 105 GLU A C 1
ATOM 831 O O . GLU A 1 105 ? -6.253 0.182 1.570 1.00 95.88 105 GLU A O 1
ATOM 836 N N . HIS A 1 106 ? -5.807 -1.780 0.602 1.00 98.12 106 HIS A N 1
ATOM 837 C CA . HIS A 1 106 ? -4.852 -1.252 -0.358 1.00 98.12 106 HIS A CA 1
ATOM 838 C C . HIS A 1 106 ? -4.954 -1.989 -1.697 1.00 98.12 106 HIS A C 1
ATOM 840 O O . HIS A 1 106 ? -5.547 -3.061 -1.815 1.00 98.12 106 HIS A O 1
ATOM 846 N N . ALA A 1 107 ? -4.379 -1.388 -2.729 1.00 98.62 107 ALA A N 1
ATOM 847 C CA . ALA A 1 107 ? -4.282 -1.950 -4.060 1.00 98.62 107 ALA A CA 1
ATOM 848 C C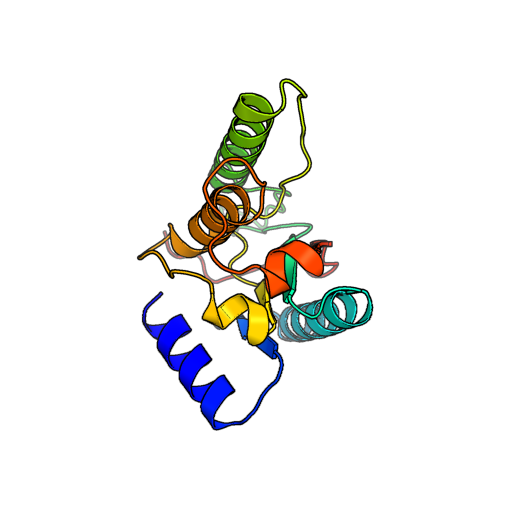 . ALA A 1 107 ? -2.872 -1.786 -4.609 1.00 98.62 107 ALA A C 1
ATOM 850 O O . ALA A 1 107 ? -2.171 -0.828 -4.288 1.00 98.62 107 ALA A O 1
ATOM 851 N N . ILE A 1 108 ? -2.463 -2.727 -5.452 1.00 98.62 108 ILE A N 1
ATOM 852 C CA . ILE A 1 108 ? -1.114 -2.818 -5.997 1.00 98.62 108 ILE A CA 1
ATOM 853 C C . ILE A 1 108 ? -1.215 -3.123 -7.495 1.00 98.62 108 ILE A C 1
ATOM 855 O O . ILE A 1 108 ? -2.025 -3.947 -7.928 1.00 98.62 108 ILE A O 1
ATOM 859 N N . SER A 1 109 ? -0.394 -2.455 -8.299 1.00 98.69 109 SER A N 1
ATOM 860 C CA . SER A 1 109 ? -0.131 -2.882 -9.677 1.00 98.69 109 SER A CA 1
ATOM 861 C C . SER A 1 109 ? 0.468 -4.290 -9.682 1.00 98.69 109 SER A C 1
ATOM 863 O O . SER A 1 109 ? 1.302 -4.618 -8.840 1.00 98.69 109 SER A O 1
ATOM 865 N N . MET A 1 110 ? 0.087 -5.133 -10.642 1.00 98.25 110 MET A N 1
ATOM 866 C CA . MET A 1 110 ? 0.638 -6.489 -10.735 1.00 98.25 110 MET A CA 1
ATOM 867 C C . MET A 1 110 ? 2.158 -6.477 -10.918 1.00 98.25 110 MET A C 1
ATOM 869 O O . MET A 1 110 ? 2.840 -7.318 -10.344 1.00 98.25 110 MET A O 1
ATOM 873 N N . LYS A 1 111 ? 2.693 -5.487 -11.646 1.00 97.81 111 LYS A N 1
ATOM 874 C CA . LYS A 1 111 ? 4.141 -5.296 -11.811 1.00 97.81 111 LYS A CA 1
ATOM 875 C C . LYS A 1 111 ? 4.867 -5.120 -10.477 1.00 97.81 111 LYS A C 1
ATOM 877 O O . LYS A 1 111 ? 5.921 -5.713 -10.296 1.00 97.81 111 LYS A O 1
ATOM 882 N N . LEU A 1 112 ? 4.306 -4.345 -9.546 1.00 98.06 112 LEU A N 1
ATOM 883 C CA . LEU A 1 112 ? 4.888 -4.190 -8.213 1.00 98.06 112 LEU A CA 1
ATOM 884 C C . LEU A 1 112 ? 4.601 -5.397 -7.315 1.00 98.06 112 LEU A C 1
ATOM 886 O O . LEU A 1 112 ? 5.495 -5.869 -6.625 1.00 98.06 112 LEU A O 1
ATOM 890 N N . ALA A 1 113 ? 3.376 -5.922 -7.341 1.00 97.56 113 ALA A N 1
ATOM 891 C CA . ALA A 1 113 ? 2.961 -7.028 -6.481 1.00 97.56 113 ALA A CA 1
ATOM 892 C C . ALA A 1 113 ? 3.804 -8.300 -6.679 1.00 97.56 113 ALA A C 1
ATOM 894 O O . ALA A 1 113 ? 4.022 -9.052 -5.736 1.00 97.56 113 ALA A O 1
ATOM 895 N N . GLU A 1 114 ? 4.313 -8.530 -7.890 1.00 95.75 114 GLU A N 1
ATOM 896 C CA . GLU A 1 114 ? 5.200 -9.658 -8.195 1.00 95.75 114 GLU A CA 1
ATOM 897 C C . GLU A 1 114 ? 6.605 -9.534 -7.590 1.00 95.75 114 GLU A C 1
ATOM 899 O O . GLU A 1 114 ? 7.291 -10.546 -7.451 1.00 95.75 114 GLU A O 1
ATOM 904 N N . LEU A 1 115 ? 7.021 -8.322 -7.214 1.00 95.81 115 LEU A N 1
ATOM 905 C CA . LEU A 1 115 ? 8.315 -8.059 -6.583 1.00 95.81 115 LEU A CA 1
ATOM 906 C C . LEU A 1 115 ? 8.242 -8.120 -5.051 1.00 95.81 115 LEU A C 1
ATOM 908 O O . LEU A 1 115 ? 9.273 -8.247 -4.397 1.00 95.81 115 LEU A O 1
ATOM 912 N N . LEU A 1 116 ? 7.047 -8.013 -4.464 1.00 95.69 116 LEU A N 1
ATOM 913 C CA . LEU A 1 116 ? 6.881 -7.911 -3.016 1.00 95.69 116 LEU A CA 1
ATOM 914 C C . LEU A 1 116 ? 6.907 -9.289 -2.329 1.00 95.69 116 LEU A C 1
ATOM 916 O O . LEU A 1 116 ? 6.159 -10.191 -2.716 1.00 95.69 116 LEU A O 1
ATOM 920 N N . PRO A 1 117 ? 7.684 -9.460 -1.245 1.00 94.31 117 PRO A N 1
ATOM 921 C CA . PRO A 1 117 ? 7.493 -10.563 -0.322 1.00 94.31 117 PRO A CA 1
ATOM 922 C C . PRO A 1 117 ? 6.301 -10.274 0.596 1.00 94.31 117 PRO A C 1
ATOM 924 O O . PRO A 1 117 ? 6.156 -9.181 1.143 1.00 94.31 117 PRO A O 1
ATOM 927 N N . TYR A 1 118 ? 5.469 -11.287 0.827 1.00 94.06 118 TYR A N 1
ATOM 928 C CA . TYR A 1 118 ? 4.300 -11.172 1.697 1.00 94.06 118 TYR A CA 1
ATOM 929 C C . TYR A 1 118 ? 4.585 -11.784 3.071 1.00 94.06 118 TYR A C 1
ATOM 931 O O . TYR A 1 118 ? 4.618 -13.006 3.225 1.00 94.06 118 TYR A O 1
ATOM 939 N N . ALA A 1 119 ? 4.777 -10.929 4.080 1.00 94.69 119 ALA A N 1
ATOM 940 C CA . ALA A 1 119 ? 4.934 -11.351 5.474 1.00 94.69 119 ALA A CA 1
ATOM 941 C C . ALA A 1 119 ? 3.648 -12.001 6.024 1.00 94.69 119 ALA A C 1
ATOM 943 O O . ALA A 1 119 ? 2.569 -11.840 5.457 1.00 94.69 119 ALA A O 1
ATOM 944 N N . SER A 1 120 ? 3.737 -12.764 7.118 1.00 91.81 120 SER A N 1
ATOM 945 C CA . SER A 1 120 ? 2.576 -13.418 7.743 1.00 91.81 120 SER A CA 1
ATOM 946 C C . SER A 1 120 ? 1.896 -12.551 8.811 1.00 91.81 120 SER A C 1
ATOM 948 O O . SER A 1 120 ? 2.491 -11.640 9.386 1.00 91.81 120 SER A O 1
ATOM 950 N N . GLY A 1 121 ? 0.623 -12.846 9.094 1.00 92.00 121 GLY A N 1
ATOM 951 C CA . GLY A 1 121 ? -0.164 -12.144 10.115 1.00 92.00 121 GLY A CA 1
ATOM 952 C C . GLY A 1 121 ? -0.315 -10.639 9.855 1.00 92.00 121 GLY A C 1
ATOM 953 O O . GLY A 1 121 ? -0.375 -10.211 8.707 1.00 92.00 121 GLY A O 1
ATOM 954 N N . TYR A 1 122 ? -0.345 -9.849 10.934 1.00 89.75 122 TYR A N 1
ATOM 955 C CA . TYR A 1 122 ? -0.460 -8.379 10.911 1.00 89.75 122 TYR A CA 1
ATOM 956 C C . TYR A 1 122 ? 0.812 -7.651 10.445 1.00 89.75 122 TYR A C 1
ATOM 958 O O . TYR A 1 122 ? 0.895 -6.429 10.528 1.00 89.75 122 TYR A O 1
ATOM 966 N N . ALA A 1 123 ? 1.844 -8.394 10.035 1.00 94.62 123 ALA A N 1
ATOM 967 C CA . ALA A 1 123 ? 3.074 -7.812 9.517 1.00 94.62 123 ALA A CA 1
ATOM 968 C C . ALA A 1 123 ? 3.025 -7.595 7.999 1.00 94.62 123 ALA A C 1
ATOM 970 O O . ALA A 1 123 ? 3.969 -7.026 7.461 1.00 94.62 123 ALA A O 1
ATOM 971 N N . VAL A 1 124 ? 1.973 -8.049 7.303 1.00 95.56 124 VAL A N 1
ATOM 972 C CA . VAL A 1 124 ? 1.904 -7.958 5.839 1.00 95.56 124 VAL A CA 1
ATOM 973 C C . VAL A 1 124 ? 1.895 -6.502 5.368 1.00 95.56 124 VAL A C 1
ATOM 975 O O . VAL A 1 124 ? 2.774 -6.113 4.607 1.00 95.56 124 VAL A O 1
ATOM 978 N N . GLU A 1 125 ? 1.012 -5.664 5.905 1.00 96.19 125 GLU A N 1
ATOM 979 C CA . GLU A 1 125 ? 0.862 -4.266 5.497 1.00 96.19 125 GLU A CA 1
ATOM 980 C C . GLU A 1 125 ? 2.077 -3.389 5.841 1.00 96.19 125 GLU A C 1
ATOM 982 O O . GLU A 1 125 ? 2.500 -2.615 4.975 1.00 96.19 125 GLU A O 1
ATOM 987 N N . PRO A 1 126 ? 2.663 -3.449 7.056 1.00 97.00 126 PRO A N 1
ATOM 988 C CA . PRO A 1 126 ? 3.882 -2.695 7.336 1.00 97.00 126 PRO A CA 1
ATOM 989 C C . PRO A 1 126 ? 5.107 -3.308 6.647 1.00 97.00 126 PRO A C 1
ATOM 991 O O . PRO A 1 126 ? 6.018 -2.571 6.271 1.00 97.00 126 PRO A O 1
ATOM 994 N N . GLY A 1 127 ? 5.134 -4.631 6.457 1.00 97.38 127 GLY A N 1
ATOM 995 C CA . GLY A 1 127 ? 6.223 -5.346 5.793 1.00 97.38 127 GLY A CA 1
ATOM 996 C C . GLY A 1 127 ? 6.381 -4.953 4.328 1.00 97.38 127 GLY A C 1
ATOM 997 O O . GLY A 1 127 ? 7.508 -4.797 3.869 1.00 97.38 127 GLY A O 1
ATOM 998 N N . GLU A 1 128 ? 5.276 -4.695 3.624 1.00 97.69 128 GLU A N 1
ATOM 999 C CA . GLU A 1 128 ? 5.296 -4.122 2.273 1.00 97.69 128 GLU A CA 1
ATOM 1000 C C . GLU A 1 128 ? 6.077 -2.802 2.233 1.00 97.69 128 GLU A C 1
ATOM 1002 O O . GLU A 1 128 ? 6.974 -2.642 1.411 1.00 97.69 128 GLU A O 1
ATOM 1007 N N . LEU A 1 129 ? 5.785 -1.868 3.146 1.00 97.94 129 LEU A N 1
ATOM 1008 C CA . LEU A 1 129 ? 6.457 -0.565 3.191 1.00 97.94 129 LEU A CA 1
ATOM 1009 C C . LEU A 1 129 ? 7.939 -0.695 3.549 1.00 97.94 129 LEU A C 1
ATOM 1011 O O . LEU A 1 129 ? 8.775 -0.063 2.908 1.00 97.94 129 LEU A O 1
ATOM 1015 N N . VAL A 1 130 ? 8.269 -1.532 4.537 1.00 96.88 130 VAL A N 1
ATOM 1016 C CA . VAL A 1 130 ? 9.666 -1.805 4.907 1.00 96.88 130 VAL A CA 1
ATOM 1017 C C . VAL A 1 130 ? 10.432 -2.364 3.712 1.00 96.88 130 VAL A C 1
ATOM 1019 O O . VAL A 1 130 ? 11.498 -1.849 3.383 1.00 96.88 130 VAL A O 1
ATOM 1022 N N . TYR A 1 131 ? 9.862 -3.344 3.009 1.00 96.31 131 TYR A N 1
ATOM 1023 C CA . TYR A 1 131 ? 10.499 -3.924 1.834 1.00 96.31 131 TYR A CA 1
ATOM 1024 C C . TYR A 1 131 ? 10.698 -2.899 0.713 1.00 96.31 131 TYR A C 1
ATOM 1026 O O . TYR A 1 131 ? 11.753 -2.892 0.077 1.00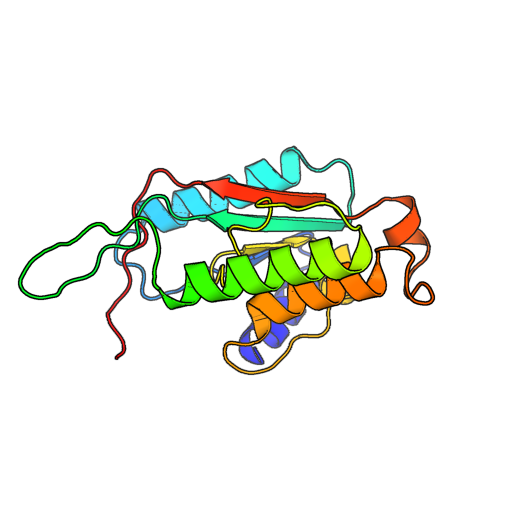 96.31 131 TYR A O 1
ATOM 1034 N N . LEU A 1 132 ? 9.723 -2.007 0.489 1.00 96.06 132 LEU A N 1
ATOM 1035 C CA . LEU A 1 132 ? 9.866 -0.926 -0.485 1.00 96.06 132 LEU A CA 1
ATOM 1036 C C . LEU A 1 132 ? 11.044 -0.005 -0.137 1.00 96.06 132 LEU A C 1
ATOM 1038 O O . LEU A 1 132 ? 11.848 0.329 -1.008 1.00 96.06 132 LEU A O 1
ATOM 1042 N N . PHE A 1 133 ? 11.172 0.376 1.137 1.00 94.81 133 PHE A N 1
ATOM 1043 C CA . PHE A 1 133 ? 12.270 1.223 1.604 1.00 94.81 133 PHE A CA 1
ATOM 1044 C C . PHE A 1 133 ? 13.622 0.519 1.526 1.00 94.81 133 PHE A C 1
ATOM 1046 O O . PHE A 1 133 ? 14.622 1.159 1.228 1.00 94.81 133 PHE A O 1
ATOM 1053 N N . GLU A 1 134 ? 13.687 -0.782 1.776 1.00 93.31 134 GLU A N 1
ATOM 1054 C CA . GLU A 1 134 ? 14.940 -1.535 1.693 1.00 93.31 134 GLU A CA 1
ATOM 1055 C C . GLU A 1 134 ? 15.385 -1.740 0.242 1.00 93.31 134 GLU A C 1
ATOM 1057 O O . GLU A 1 134 ? 16.554 -1.527 -0.079 1.00 93.31 134 GLU A O 1
ATOM 1062 N N . SER A 1 135 ? 14.449 -2.100 -0.636 1.00 93.44 135 SER A N 1
ATOM 1063 C CA . SER A 1 135 ? 14.757 -2.620 -1.975 1.00 93.44 135 SER A CA 1
ATOM 1064 C C . SER A 1 135 ? 14.860 -1.545 -3.056 1.00 93.44 135 SER A C 1
ATOM 1066 O O . SER A 1 135 ? 15.539 -1.763 -4.056 1.00 93.44 135 SER A O 1
ATOM 1068 N N . PHE A 1 136 ? 14.199 -0.395 -2.870 1.00 93.62 136 PHE A N 1
ATOM 1069 C CA . PHE A 1 136 ? 14.097 0.653 -3.898 1.00 93.62 136 PHE A CA 1
ATOM 1070 C C . PHE A 1 136 ? 14.602 2.031 -3.437 1.00 93.62 136 PHE A C 1
ATOM 1072 O O . PHE A 1 136 ? 14.435 3.014 -4.154 1.00 93.62 136 PHE A O 1
ATOM 1079 N N . SER A 1 137 ? 15.235 2.137 -2.261 1.00 89.56 137 SER A N 1
ATOM 1080 C CA . SER A 1 137 ? 15.823 3.403 -1.775 1.00 89.56 137 SER A CA 1
ATOM 1081 C C . SER A 1 137 ? 17.237 3.691 -2.283 1.00 89.56 137 SER A C 1
ATOM 1083 O O . SER A 1 137 ? 17.741 4.792 -2.074 1.00 89.56 137 SER A O 1
ATOM 1085 N N . GLY A 1 138 ? 17.906 2.703 -2.884 1.00 88.19 138 GLY A N 1
ATOM 1086 C CA . GLY A 1 138 ? 19.321 2.784 -3.259 1.00 88.19 138 GLY A CA 1
ATOM 1087 C C . GLY A 1 138 ? 20.308 2.568 -2.101 1.00 88.19 138 GLY A C 1
ATOM 1088 O O . GLY A 1 138 ? 21.510 2.726 -2.294 1.00 88.19 138 GLY A O 1
ATOM 1089 N N . ILE A 1 139 ? 19.833 2.212 -0.897 1.00 88.12 139 ILE A N 1
ATOM 1090 C CA . ILE A 1 139 ? 20.697 1.913 0.263 1.00 88.12 139 ILE A CA 1
ATOM 1091 C C . ILE A 1 139 ? 21.285 0.500 0.174 1.00 88.12 139 ILE A C 1
ATOM 1093 O O . ILE A 1 139 ? 22.457 0.289 0.489 1.00 88.12 139 ILE A O 1
ATOM 1097 N N . LEU A 1 140 ? 20.463 -0.476 -0.213 1.00 88.81 140 LEU A N 1
ATOM 1098 C CA . LEU A 1 140 ? 20.874 -1.862 -0.426 1.00 88.81 140 LEU A CA 1
ATOM 1099 C C . LEU A 1 140 ? 21.044 -2.141 -1.927 1.00 88.81 140 LEU A C 1
ATOM 1101 O O . LEU A 1 140 ? 20.536 -1.371 -2.744 1.00 88.81 140 LEU A O 1
ATOM 1105 N N . PRO A 1 141 ? 21.757 -3.221 -2.307 1.00 86.38 141 PRO A N 1
ATOM 1106 C CA . PRO A 1 141 ? 21.877 -3.612 -3.706 1.00 86.38 141 PRO A CA 1
ATOM 1107 C C . PRO A 1 141 ? 20.508 -3.769 -4.373 1.00 86.38 141 PRO A C 1
ATOM 1109 O O . PRO A 1 141 ? 19.606 -4.388 -3.806 1.00 86.38 141 PRO A O 1
ATOM 1112 N N . GLU A 1 142 ? 20.379 -3.218 -5.578 1.00 76.12 142 GLU A N 1
ATOM 1113 C CA . GLU A 1 142 ? 19.128 -3.210 -6.334 1.00 76.12 142 GLU A CA 1
ATOM 1114 C C . GLU A 1 142 ? 18.657 -4.630 -6.665 1.00 76.12 142 GLU A C 1
ATOM 1116 O O . GLU A 1 142 ? 19.441 -5.483 -7.089 1.00 76.12 142 GLU A O 1
ATOM 1121 N N . ILE A 1 143 ? 17.354 -4.865 -6.496 1.00 79.44 143 ILE A N 1
ATOM 1122 C CA . ILE A 1 143 ? 16.720 -6.160 -6.786 1.00 79.44 143 ILE A CA 1
ATOM 1123 C C . ILE A 1 143 ? 16.127 -6.176 -8.205 1.00 79.44 143 ILE A C 1
ATOM 1125 O O . ILE A 1 143 ? 16.116 -7.224 -8.848 1.00 79.44 143 ILE A O 1
ATOM 1129 N N . ASP A 1 144 ? 15.683 -5.019 -8.714 1.00 90.88 144 ASP A N 1
ATOM 1130 C CA . ASP A 1 144 ? 15.114 -4.868 -10.057 1.00 90.88 144 ASP A CA 1
ATOM 1131 C C . ASP A 1 144 ? 15.428 -3.479 -10.644 1.00 90.88 144 ASP A C 1
ATOM 1133 O O . ASP A 1 144 ? 14.946 -2.455 -10.158 1.00 90.88 144 ASP A O 1
ATOM 1137 N N . HIS A 1 145 ? 16.241 -3.448 -11.704 1.00 90.00 145 HIS A N 1
ATOM 1138 C CA . HIS A 1 145 ? 16.698 -2.203 -12.329 1.00 90.00 145 HIS A CA 1
ATOM 1139 C C . HIS A 1 145 ? 15.573 -1.456 -13.072 1.00 90.00 145 HIS A C 1
ATOM 1141 O O . HIS A 1 145 ? 15.592 -0.229 -13.126 1.00 90.00 145 HIS A O 1
ATOM 1147 N N . GLU A 1 146 ? 14.582 -2.155 -13.648 1.00 94.44 146 GLU A N 1
ATOM 1148 C CA . GLU A 1 146 ? 13.459 -1.489 -14.332 1.00 94.44 146 GLU A CA 1
A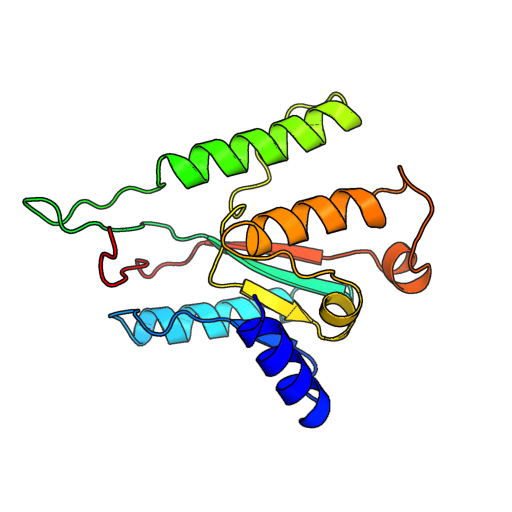TOM 1149 C C . GLU A 1 146 ? 12.586 -0.752 -13.310 1.00 94.44 146 GLU A C 1
ATOM 1151 O O . GLU A 1 146 ? 12.229 0.408 -13.521 1.00 94.44 146 GLU A O 1
ATOM 1156 N N . ALA A 1 147 ? 12.285 -1.393 -12.179 1.00 94.88 147 ALA A N 1
ATOM 1157 C CA . ALA A 1 147 ? 11.500 -0.800 -11.103 1.00 94.88 147 ALA A CA 1
ATOM 1158 C C . ALA A 1 147 ? 12.199 0.410 -10.466 1.00 94.88 147 ALA A C 1
ATOM 1160 O O . ALA A 1 147 ? 11.548 1.424 -10.216 1.00 94.88 147 ALA A O 1
ATOM 1161 N N . VAL A 1 148 ? 13.519 0.345 -10.257 1.00 92.88 148 VAL A N 1
ATOM 1162 C CA . VAL A 1 148 ? 14.305 1.488 -9.759 1.00 92.88 148 VAL A CA 1
ATOM 1163 C C . VAL A 1 148 ? 14.317 2.635 -10.774 1.00 92.88 148 VAL A C 1
ATOM 1165 O O . VAL A 1 148 ? 14.061 3.777 -10.399 1.00 92.88 148 VAL A O 1
ATOM 1168 N N . GLU A 1 149 ? 14.538 2.350 -12.063 1.00 93.25 149 GLU A N 1
ATOM 1169 C CA . GLU A 1 149 ? 14.560 3.373 -13.121 1.00 93.25 149 GLU A CA 1
ATOM 1170 C C . GLU A 1 149 ? 13.206 4.084 -13.271 1.00 93.25 149 GLU A C 1
ATOM 1172 O O . GLU A 1 149 ? 13.154 5.301 -13.457 1.00 93.25 149 GLU A O 1
ATOM 1177 N N . LYS A 1 150 ? 12.097 3.336 -13.203 1.00 95.94 150 LYS A N 1
ATOM 1178 C CA . LYS A 1 150 ? 10.743 3.903 -13.307 1.00 95.94 150 LYS A CA 1
ATOM 1179 C C . LYS A 1 150 ? 10.244 4.528 -12.005 1.00 95.94 150 LYS A C 1
ATOM 1181 O O . LYS A 1 150 ? 9.303 5.319 -12.056 1.00 95.94 150 LYS A O 1
ATOM 1186 N N . GLY A 1 151 ? 10.861 4.194 -10.874 1.00 95.88 151 GLY A N 1
ATOM 1187 C CA . GLY A 1 151 ? 10.422 4.590 -9.541 1.00 95.88 151 GLY A CA 1
ATOM 1188 C C . GLY A 1 151 ? 9.183 3.826 -9.067 1.00 95.88 151 GLY A C 1
ATOM 1189 O O . GLY A 1 151 ? 8.516 3.139 -9.842 1.00 95.88 151 GLY A O 1
ATOM 1190 N N . ILE A 1 152 ? 8.857 3.964 -7.781 1.00 97.50 152 ILE A N 1
ATOM 1191 C CA . ILE A 1 152 ? 7.655 3.383 -7.170 1.00 97.50 152 ILE A CA 1
ATOM 1192 C C . ILE A 1 152 ? 6.719 4.506 -6.721 1.00 97.50 152 ILE A C 1
ATOM 1194 O O . ILE A 1 152 ? 7.088 5.306 -5.860 1.00 97.50 152 ILE A O 1
ATOM 1198 N N . ASP A 1 153 ? 5.490 4.528 -7.237 1.00 98.38 153 ASP A N 1
ATOM 1199 C CA . ASP A 1 153 ? 4.481 5.500 -6.809 1.00 98.38 153 ASP A CA 1
ATOM 1200 C C . ASP A 1 153 ? 3.618 4.939 -5.671 1.00 98.38 153 ASP A C 1
ATOM 1202 O O . ASP A 1 153 ? 2.840 3.997 -5.854 1.00 98.38 153 ASP A O 1
ATOM 1206 N N . LEU A 1 154 ? 3.724 5.548 -4.488 1.00 98.25 154 LEU A N 1
ATOM 1207 C CA . LEU A 1 154 ? 2.956 5.181 -3.298 1.00 98.25 154 LEU A CA 1
ATOM 1208 C C . LEU A 1 154 ? 1.924 6.264 -2.953 1.00 98.25 154 LEU A C 1
ATOM 1210 O O . LEU A 1 154 ? 2.266 7.340 -2.463 1.00 98.25 154 LEU A O 1
ATOM 1214 N N . PHE A 1 155 ? 0.643 5.956 -3.141 1.00 98.62 155 PHE A N 1
ATOM 1215 C CA . PHE A 1 155 ? -0.465 6.858 -2.834 1.00 98.62 155 PHE A CA 1
ATOM 1216 C C . PHE A 1 155 ? -1.100 6.525 -1.484 1.00 98.62 155 PHE A C 1
ATOM 1218 O O . PHE A 1 155 ? -1.382 5.367 -1.188 1.00 98.62 155 PHE A O 1
ATOM 1225 N N . GLN A 1 156 ? -1.396 7.554 -0.689 1.00 98.12 156 GLN A N 1
ATOM 1226 C CA . GLN A 1 156 ? -2.152 7.443 0.562 1.00 98.12 156 GLN A CA 1
ATOM 1227 C C . GLN A 1 156 ? -3.399 8.320 0.451 1.00 98.12 156 GLN A C 1
ATOM 1229 O O . GLN A 1 156 ? -3.306 9.544 0.542 1.00 98.12 156 GLN A O 1
ATOM 1234 N N . ILE A 1 157 ? -4.556 7.708 0.191 1.00 97.69 157 ILE A N 1
ATOM 1235 C CA . ILE A 1 157 ? -5.785 8.441 -0.146 1.00 97.69 157 ILE A CA 1
ATOM 1236 C C . ILE A 1 157 ? -6.747 8.407 1.038 1.00 97.69 157 ILE A C 1
ATOM 1238 O O . ILE A 1 157 ? -7.197 7.334 1.442 1.00 97.69 157 ILE A O 1
ATOM 1242 N N . GLU A 1 158 ? -7.075 9.585 1.576 1.00 95.56 158 GLU A N 1
ATOM 1243 C CA . GLU A 1 158 ? -8.033 9.725 2.675 1.00 95.56 158 GLU A CA 1
ATOM 1244 C C . GLU A 1 158 ? -9.483 9.571 2.181 1.00 95.56 158 GLU A C 1
ATOM 1246 O O . GLU A 1 158 ? -9.919 10.299 1.286 1.00 95.56 158 GLU A O 1
ATOM 1251 N N . THR A 1 159 ? -10.247 8.639 2.759 1.00 94.38 159 THR A N 1
ATOM 1252 C CA . THR A 1 159 ? -11.659 8.407 2.400 1.00 94.38 159 THR A CA 1
ATOM 1253 C C . THR A 1 159 ? -12.608 9.383 3.079 1.00 94.38 159 THR A C 1
ATOM 1255 O O . THR A 1 159 ? -12.348 9.885 4.169 1.00 94.38 159 THR A O 1
ATOM 1258 N N . ARG A 1 160 ? -13.770 9.613 2.467 1.00 92.62 160 ARG A N 1
ATOM 1259 C CA . ARG A 1 160 ? -14.889 10.351 3.063 1.00 92.62 160 ARG A CA 1
ATOM 1260 C C . ARG A 1 160 ? -15.777 9.455 3.910 1.00 92.62 160 ARG A C 1
ATOM 1262 O O . ARG A 1 160 ? -16.228 9.899 4.965 1.00 92.62 160 ARG A O 1
ATOM 1269 N N . ASN A 1 161 ? -16.034 8.220 3.477 1.00 90.12 161 ASN A N 1
ATOM 1270 C CA . ASN A 1 161 ? -16.802 7.279 4.282 1.00 90.12 161 ASN A CA 1
ATOM 1271 C C . ASN A 1 161 ? -15.980 6.820 5.496 1.00 90.12 161 ASN A C 1
ATOM 1273 O O . ASN A 1 161 ? -14.767 6.592 5.375 1.00 90.12 161 ASN A O 1
ATOM 1277 N N . PRO A 1 162 ? -16.628 6.656 6.664 1.00 84.38 162 PRO A N 1
ATOM 1278 C CA . PRO A 1 162 ? -15.994 6.035 7.812 1.00 84.38 162 PRO A CA 1
ATOM 1279 C C . PRO A 1 162 ? -15.689 4.567 7.510 1.00 84.38 162 PRO A C 1
ATOM 1281 O O . PRO A 1 162 ? -16.382 3.909 6.734 1.00 84.38 162 PRO A O 1
ATOM 1284 N N . HIS A 1 163 ? -14.664 4.047 8.167 1.00 82.38 163 HIS A N 1
ATOM 1285 C CA . HIS A 1 163 ? -14.264 2.655 8.048 1.00 82.38 163 HIS A CA 1
ATOM 1286 C C . HIS A 1 163 ? -14.726 1.886 9.284 1.00 82.38 163 HIS A C 1
ATOM 1288 O O . HIS A 1 163 ? -14.111 1.960 10.351 1.00 82.38 163 HIS A O 1
ATOM 1294 N N . MET A 1 164 ? -15.877 1.225 9.146 1.00 81.50 164 MET A N 1
ATOM 1295 C CA . MET A 1 164 ? -16.556 0.520 10.227 1.00 81.50 164 MET A CA 1
ATOM 1296 C C . MET A 1 164 ? -16.613 -0.972 9.918 1.00 81.50 164 MET A C 1
ATOM 1298 O O . MET A 1 164 ? -17.322 -1.401 9.006 1.00 81.50 164 MET A O 1
ATOM 1302 N N . HIS A 1 165 ? -15.882 -1.737 10.718 1.00 79.88 165 HIS A N 1
ATOM 1303 C CA . HIS A 1 165 ? -15.856 -3.192 10.677 1.00 79.88 165 HIS A CA 1
ATOM 1304 C C . HIS A 1 165 ? -16.502 -3.780 11.924 1.00 79.88 165 HIS A C 1
ATOM 1306 O O . HIS A 1 165 ? -16.676 -3.092 12.934 1.00 79.88 165 HIS A O 1
ATOM 1312 N N . GLU A 1 166 ? -16.841 -5.061 11.851 1.00 73.94 166 GLU A N 1
ATOM 1313 C CA . GLU A 1 166 ? -17.210 -5.855 13.019 1.00 73.94 166 GLU A CA 1
ATOM 1314 C C . GLU A 1 166 ? -16.051 -5.871 14.036 1.00 73.94 166 GLU A C 1
ATOM 1316 O O . GLU A 1 166 ? -14.901 -6.141 13.688 1.00 73.94 166 GLU A O 1
ATOM 1321 N N . GLU A 1 167 ? -16.319 -5.556 15.309 1.00 66.50 167 GLU A N 1
ATOM 1322 C CA . GLU A 1 167 ? -15.269 -5.596 16.334 1.00 66.50 167 GLU A CA 1
ATOM 1323 C C . GLU A 1 167 ? -14.867 -7.044 16.632 1.00 66.50 167 GLU A C 1
ATOM 1325 O O . GLU A 1 167 ? -15.663 -7.847 17.118 1.00 66.50 167 GLU A O 1
ATOM 1330 N N . ARG A 1 168 ? -13.593 -7.361 16.390 1.00 60.34 168 ARG A N 1
ATOM 1331 C CA . ARG A 1 168 ? -12.994 -8.661 16.703 1.00 60.34 168 ARG A CA 1
ATOM 1332 C C . ARG A 1 168 ? -11.864 -8.512 17.722 1.00 60.34 168 ARG A C 1
ATOM 1334 O O . ARG A 1 168 ? -10.710 -8.722 17.376 1.00 60.34 168 ARG A O 1
ATOM 1341 N N . GLY A 1 169 ? -12.227 -8.190 18.969 1.00 50.31 169 GLY A N 1
ATOM 1342 C CA . GLY A 1 169 ? -11.324 -8.217 20.135 1.00 50.31 169 GLY A CA 1
ATOM 1343 C C . GLY A 1 169 ? -10.371 -7.034 20.263 1.00 50.31 169 GLY A C 1
ATOM 1344 O O . GLY A 1 169 ? -9.609 -6.752 19.316 1.00 50.31 169 GLY A O 1
#